Protein AF-A0A3B1JYA4-F1 (afdb_monomer)

Sequence (144 aa):
MVRSSAVAPDYFRVLRPYSYTDIMFVTIPSKNMLEFNLTNEKLILFSAKAPQVKTMIDYFITELKKDSDYVVAVRNYVTDDRTLLSFHKGDIIRLQKMEGLEEGHCYGCIVKKKVMLLEELKRDTPDFGGLECADWLHGMLFTL

Structure (mmCIF, N/CA/C/O backbone):
data_AF-A0A3B1JYA4-F1
#
_entry.id   AF-A0A3B1JYA4-F1
#
loop_
_atom_site.group_PDB
_atom_site.id
_atom_site.type_symbol
_atom_site.label_atom_id
_atom_site.label_alt_id
_atom_site.label_comp_id
_atom_site.label_asym_id
_atom_site.label_entity_id
_atom_site.label_seq_id
_atom_site.pdbx_PDB_ins_code
_atom_site.Cartn_x
_atom_site.Cartn_y
_atom_site.Cartn_z
_atom_site.occupancy
_atom_site.B_iso_or_equiv
_atom_site.auth_seq_id
_atom_site.auth_comp_id
_atom_site.auth_asym_id
_atom_site.auth_atom_id
_atom_site.pdbx_PDB_model_num
ATOM 1 N N . MET A 1 1 ? 11.445 2.472 -56.640 1.00 40.66 1 MET A N 1
ATOM 2 C CA . MET A 1 1 ? 10.793 1.737 -55.532 1.00 40.66 1 MET A CA 1
ATOM 3 C C . MET A 1 1 ? 11.147 2.459 -54.236 1.00 40.66 1 MET A C 1
ATOM 5 O O . MET A 1 1 ? 12.246 2.283 -53.733 1.00 40.66 1 MET A O 1
ATOM 9 N N . VAL A 1 2 ? 10.287 3.361 -53.757 1.00 38.34 2 VAL A N 1
ATOM 10 C CA . VAL A 1 2 ? 10.479 4.036 -52.462 1.00 38.34 2 VAL A CA 1
ATOM 11 C C . VAL A 1 2 ? 9.808 3.166 -51.403 1.00 38.34 2 VAL A C 1
ATOM 13 O O . VAL A 1 2 ? 8.599 2.957 -51.457 1.00 38.34 2 VAL A O 1
ATOM 16 N N . ARG A 1 3 ? 10.593 2.603 -50.479 1.00 48.28 3 ARG A N 1
ATOM 17 C CA . ARG A 1 3 ? 10.063 1.986 -49.259 1.00 48.28 3 ARG A CA 1
ATOM 18 C C . ARG A 1 3 ? 9.739 3.116 -48.291 1.00 48.28 3 ARG A C 1
ATOM 20 O O . ARG A 1 3 ? 10.642 3.665 -47.670 1.00 48.28 3 ARG A O 1
ATOM 27 N N . SER A 1 4 ? 8.463 3.461 -48.176 1.00 48.66 4 SER A N 1
ATOM 28 C CA . SER A 1 4 ? 7.984 4.304 -47.086 1.00 48.66 4 SER A CA 1
ATOM 29 C C . SER A 1 4 ? 8.191 3.549 -45.774 1.00 48.66 4 SER A C 1
ATOM 31 O O . SER A 1 4 ? 7.517 2.553 -45.515 1.00 48.66 4 SER A O 1
ATOM 33 N N . SER A 1 5 ? 9.145 3.987 -44.954 1.00 58.03 5 SER A N 1
ATOM 34 C CA . SER A 1 5 ? 9.188 3.607 -43.545 1.00 58.03 5 SER A CA 1
ATOM 35 C C . SER A 1 5 ? 7.960 4.225 -42.883 1.00 58.03 5 SER A C 1
ATOM 37 O O . SER A 1 5 ? 7.932 5.432 -42.644 1.00 58.03 5 SER A O 1
ATOM 39 N N . ALA A 1 6 ? 6.915 3.429 -42.657 1.00 59.16 6 ALA A N 1
ATOM 40 C CA . ALA A 1 6 ? 5.797 3.869 -41.839 1.00 59.16 6 ALA A CA 1
ATOM 41 C C . ALA A 1 6 ? 6.357 4.190 -40.449 1.00 59.16 6 ALA A C 1
ATOM 43 O O . ALA A 1 6 ? 6.813 3.294 -39.738 1.00 59.16 6 ALA A O 1
ATOM 44 N N . VAL A 1 7 ? 6.401 5.480 -40.119 1.00 61.75 7 VAL A N 1
ATOM 45 C CA . VAL A 1 7 ? 6.741 5.971 -38.785 1.00 61.75 7 VAL A CA 1
ATOM 46 C C . VAL A 1 7 ? 5.757 5.303 -37.833 1.00 61.75 7 VAL A C 1
ATOM 48 O O . VAL A 1 7 ? 4.544 5.431 -38.010 1.00 61.75 7 VAL A O 1
ATOM 51 N N . ALA A 1 8 ? 6.276 4.501 -36.902 1.00 64.94 8 ALA A N 1
ATOM 52 C CA . ALA A 1 8 ? 5.447 3.877 -35.887 1.00 64.94 8 ALA A CA 1
ATOM 53 C C . ALA A 1 8 ? 4.667 4.989 -35.171 1.00 64.94 8 ALA A C 1
ATOM 55 O O . ALA A 1 8 ? 5.249 6.031 -34.873 1.00 64.94 8 ALA A O 1
ATOM 56 N N . PRO A 1 9 ? 3.362 4.825 -34.949 1.00 58.81 9 PRO A N 1
ATOM 57 C CA . PRO A 1 9 ? 2.572 5.897 -34.380 1.00 58.81 9 PRO A CA 1
ATOM 58 C C . PRO A 1 9 ? 3.075 6.320 -32.991 1.00 58.81 9 PRO A C 1
ATOM 60 O O . PRO A 1 9 ? 3.182 5.486 -32.095 1.00 58.81 9 PRO A O 1
ATOM 63 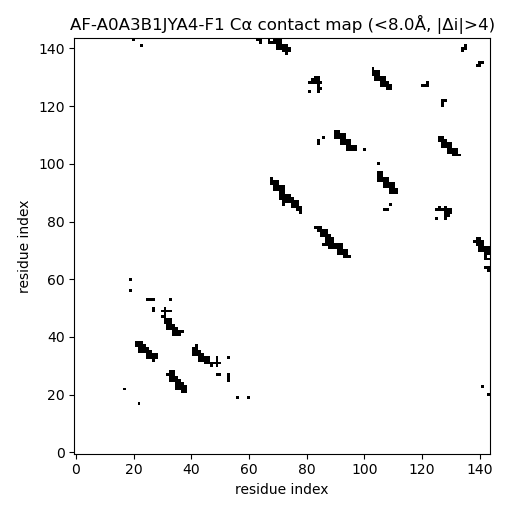N N . ASP A 1 10 ? 3.310 7.624 -32.809 1.00 67.62 10 ASP A N 1
ATOM 64 C CA . ASP A 1 10 ? 3.773 8.284 -31.569 1.00 67.62 10 ASP A CA 1
ATOM 65 C C . ASP A 1 10 ? 2.728 8.316 -30.433 1.00 67.62 10 ASP A C 1
ATOM 67 O O . ASP A 1 10 ? 2.826 9.093 -29.484 1.00 67.62 10 ASP A O 1
ATOM 71 N N . TYR A 1 11 ? 1.690 7.487 -30.508 1.00 76.50 11 TYR A N 1
ATOM 72 C CA . TYR A 1 11 ? 0.663 7.405 -29.479 1.00 76.50 11 TYR A CA 1
ATOM 73 C C . TYR A 1 11 ? 0.794 6.103 -28.697 1.00 76.50 11 TYR A C 1
ATOM 75 O O . TYR A 1 11 ? 0.697 4.996 -29.228 1.00 76.50 11 TYR A O 1
ATOM 83 N N . PHE A 1 12 ? 0.985 6.241 -27.388 1.00 84.62 12 PHE A N 1
ATOM 84 C CA . PHE A 1 12 ? 0.943 5.108 -26.478 1.00 84.62 12 PHE A CA 1
ATOM 85 C C . PHE A 1 12 ? -0.490 4.593 -26.348 1.00 84.62 12 PHE A C 1
ATOM 87 O O . PHE A 1 12 ? -1.433 5.357 -26.143 1.00 84.62 12 PHE A O 1
ATOM 94 N N . ARG A 1 13 ? -0.647 3.270 -26.412 1.00 90.31 13 ARG A N 1
ATOM 95 C CA . ARG A 1 13 ? -1.892 2.593 -26.051 1.00 90.31 13 ARG A CA 1
ATOM 96 C C . ARG A 1 13 ? -1.787 2.090 -24.617 1.00 90.31 13 ARG A C 1
ATOM 98 O O . ARG A 1 13 ? -0.850 1.370 -24.280 1.00 90.31 13 ARG A O 1
ATOM 105 N N . VAL A 1 14 ? -2.777 2.413 -23.790 1.00 90.50 14 VAL A N 1
ATOM 106 C CA . VAL A 1 14 ? -2.893 1.842 -22.443 1.00 90.50 14 VAL A CA 1
ATOM 107 C C . VAL A 1 14 ? -3.190 0.346 -22.564 1.00 90.50 14 VAL A C 1
ATOM 109 O O . VAL A 1 14 ? -4.211 -0.042 -23.131 1.00 90.50 14 VAL A O 1
ATOM 112 N N . LEU A 1 15 ? -2.286 -0.495 -22.053 1.00 91.25 15 LEU A N 1
ATOM 113 C CA . LEU A 1 15 ? -2.477 -1.950 -22.019 1.00 91.25 15 LEU A CA 1
ATOM 114 C C . LEU A 1 15 ? -3.310 -2.381 -20.810 1.00 91.25 15 LEU A C 1
ATOM 116 O O . LEU A 1 15 ? -4.183 -3.235 -20.938 1.00 91.25 15 LEU A O 1
ATOM 120 N N . ARG A 1 16 ? -3.035 -1.792 -19.641 1.00 90.81 16 ARG A N 1
ATOM 121 C CA . ARG A 1 16 ? -3.746 -2.077 -18.395 1.00 90.81 16 ARG A CA 1
ATOM 122 C C . ARG A 1 16 ? -3.638 -0.886 -17.430 1.00 90.81 16 ARG A C 1
ATOM 124 O O . ARG A 1 16 ? -2.515 -0.458 -17.161 1.00 90.81 16 ARG A O 1
ATOM 131 N N . PRO A 1 17 ? -4.761 -0.332 -16.944 1.00 91.75 17 PRO A N 1
ATOM 132 C CA . PRO A 1 17 ? -4.758 0.686 -15.899 1.00 91.75 17 PRO A CA 1
ATOM 133 C C . PRO A 1 17 ? -4.678 0.047 -14.503 1.00 91.75 17 PRO A C 1
ATOM 135 O O . PRO A 1 17 ? -5.210 -1.042 -14.296 1.00 91.75 17 PRO A O 1
ATOM 138 N N . TYR A 1 18 ? -4.061 0.749 -13.552 1.00 91.94 18 TYR A N 1
ATOM 139 C CA . TYR A 1 18 ? -4.049 0.400 -12.128 1.00 91.94 18 TYR A CA 1
ATOM 140 C C . TYR A 1 18 ? -4.365 1.646 -11.305 1.00 91.94 18 TYR A C 1
ATOM 142 O O . TYR A 1 18 ? -3.799 2.707 -11.578 1.00 91.94 18 TYR A O 1
ATOM 150 N N . SER A 1 19 ? -5.259 1.531 -10.322 1.00 88.88 19 SER A N 1
ATOM 151 C CA . SER A 1 19 ? -5.547 2.619 -9.384 1.00 88.88 19 SER A CA 1
ATOM 152 C C . SER A 1 19 ? -4.544 2.616 -8.228 1.00 88.88 19 SER A C 1
ATOM 154 O O . SER A 1 19 ? -4.059 1.560 -7.827 1.00 88.88 19 SER A O 1
ATOM 156 N N . TYR A 1 20 ? -4.277 3.780 -7.626 1.00 86.50 20 TYR A N 1
ATOM 157 C CA . TYR A 1 20 ? -3.491 3.865 -6.385 1.00 86.50 20 TYR A CA 1
ATOM 158 C C . TYR A 1 20 ? -4.126 3.073 -5.235 1.00 86.50 20 TYR A C 1
ATOM 160 O O . TYR A 1 20 ? -3.410 2.508 -4.415 1.00 86.50 20 TYR A O 1
ATOM 168 N N . THR A 1 21 ? -5.457 2.961 -5.227 1.00 81.56 21 THR A N 1
ATOM 169 C CA . THR A 1 21 ? -6.220 2.156 -4.260 1.00 81.56 21 THR A CA 1
ATOM 170 C C . THR A 1 21 ? -5.973 0.653 -4.394 1.00 81.56 21 THR A C 1
ATOM 172 O O . THR A 1 21 ? -6.258 -0.099 -3.468 1.00 81.56 21 THR A O 1
ATOM 175 N N . ASP A 1 22 ? -5.464 0.200 -5.543 1.00 84.06 22 ASP A N 1
ATOM 176 C CA . ASP A 1 22 ? -5.173 -1.213 -5.786 1.00 84.06 22 ASP A CA 1
ATOM 177 C C . ASP A 1 22 ? -3.763 -1.599 -5.322 1.00 84.06 22 ASP A C 1
ATOM 179 O O . ASP A 1 22 ? -3.455 -2.787 -5.240 1.00 84.06 22 ASP A O 1
ATOM 183 N N . ILE A 1 23 ? -2.890 -0.619 -5.062 1.00 86.25 23 ILE A N 1
ATOM 184 C CA . ILE A 1 23 ? -1.478 -0.833 -4.738 1.00 86.25 23 ILE A CA 1
ATOM 185 C C . ILE A 1 23 ? -1.329 -1.025 -3.235 1.00 86.25 23 ILE A C 1
ATOM 187 O O . ILE A 1 23 ? -1.299 -0.046 -2.504 1.00 86.25 23 ILE A O 1
ATOM 191 N N . MET A 1 24 ? -1.133 -2.263 -2.774 1.00 81.00 24 MET A N 1
ATOM 192 C CA . M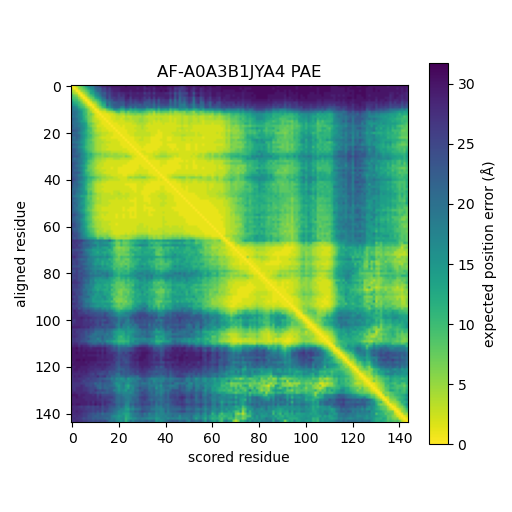ET A 1 24 ? -0.858 -2.532 -1.357 1.00 81.00 24 MET A CA 1
ATOM 193 C C . MET A 1 24 ? 0.526 -2.014 -0.960 1.00 81.00 24 MET A C 1
ATOM 195 O O . MET A 1 24 ? 0.672 -1.295 0.026 1.00 81.00 24 MET A O 1
ATOM 199 N N . PHE A 1 25 ? 1.551 -2.379 -1.735 1.00 83.88 25 PHE A N 1
ATOM 200 C CA . PHE A 1 25 ? 2.908 -1.859 -1.584 1.00 83.88 25 PHE A CA 1
ATOM 201 C C . PHE A 1 25 ? 3.752 -2.109 -2.840 1.00 83.88 25 PHE A C 1
ATOM 203 O O . PHE A 1 25 ? 3.465 -2.994 -3.652 1.00 83.88 25 PHE A O 1
ATOM 210 N N . VAL A 1 26 ? 4.835 -1.339 -2.970 1.00 89.75 26 VAL A N 1
ATOM 211 C CA . VAL A 1 26 ? 5.814 -1.460 -4.059 1.00 89.75 26 VAL A CA 1
ATOM 212 C C . VAL A 1 26 ? 7.206 -1.693 -3.485 1.00 89.75 26 VAL A C 1
ATOM 214 O O . VAL A 1 26 ? 7.673 -0.912 -2.648 1.00 89.75 26 VAL A O 1
ATOM 217 N N . THR A 1 27 ? 7.893 -2.729 -3.963 1.00 92.00 27 THR A N 1
ATOM 218 C CA . THR A 1 27 ? 9.291 -3.023 -3.613 1.00 92.00 27 THR A CA 1
ATOM 219 C C . THR A 1 27 ? 10.207 -2.908 -4.828 1.00 92.00 27 THR A C 1
ATOM 221 O O . THR A 1 27 ? 9.767 -2.970 -5.979 1.00 92.00 27 THR A O 1
ATOM 224 N N . ILE A 1 28 ? 11.504 -2.723 -4.563 1.00 95.69 28 ILE A N 1
ATOM 225 C CA . ILE A 1 28 ? 12.565 -2.776 -5.574 1.00 95.69 28 ILE A CA 1
ATOM 226 C C . ILE A 1 28 ? 13.540 -3.884 -5.170 1.00 95.69 28 ILE A C 1
ATOM 228 O O . ILE A 1 28 ? 14.506 -3.612 -4.456 1.00 95.69 28 ILE A O 1
ATOM 232 N N . PRO A 1 29 ? 13.288 -5.146 -5.565 1.00 93.19 29 PRO A N 1
ATOM 233 C CA . PRO A 1 29 ? 14.140 -6.266 -5.162 1.00 93.19 29 PRO A CA 1
ATOM 234 C C . PRO A 1 29 ? 15.543 -6.209 -5.784 1.00 93.19 29 PRO A C 1
ATOM 236 O O . PRO A 1 29 ? 16.492 -6.767 -5.244 1.00 93.19 29 PRO A O 1
ATOM 239 N N . SER A 1 30 ? 15.685 -5.546 -6.937 1.00 94.06 30 SER A N 1
ATOM 240 C CA . SER A 1 30 ? 16.965 -5.336 -7.623 1.00 94.06 30 SER A CA 1
ATOM 241 C C . SER A 1 30 ? 16.964 -4.017 -8.402 1.00 94.06 30 SER A C 1
ATOM 243 O O . SER A 1 30 ? 15.904 -3.444 -8.636 1.00 94.06 30 SER A O 1
ATOM 245 N N . LYS A 1 31 ? 18.144 -3.545 -8.838 1.00 90.56 31 LYS A N 1
ATOM 246 C CA . LYS A 1 31 ? 18.404 -2.195 -9.396 1.00 90.56 31 LYS A CA 1
ATOM 247 C C . LYS A 1 31 ? 17.350 -1.661 -10.380 1.00 90.56 31 LYS A C 1
ATOM 249 O O . LYS A 1 31 ? 17.103 -0.461 -10.395 1.00 90.56 31 LYS A O 1
ATOM 254 N N . ASN A 1 32 ? 16.738 -2.537 -11.175 1.00 95.38 32 ASN A N 1
ATOM 255 C CA . ASN A 1 32 ? 15.755 -2.163 -12.189 1.00 95.38 32 ASN A CA 1
ATOM 256 C C . ASN A 1 32 ? 14.412 -2.885 -12.030 1.00 95.38 32 ASN A C 1
ATOM 258 O O . ASN A 1 32 ? 13.561 -2.749 -12.897 1.00 95.38 32 ASN A O 1
ATOM 262 N N . MET A 1 33 ? 14.218 -3.691 -10.992 1.00 96.88 33 MET A N 1
ATOM 263 C CA . MET A 1 33 ? 13.000 -4.477 -10.819 1.00 96.88 33 MET A CA 1
ATOM 264 C C . MET A 1 33 ? 12.048 -3.738 -9.889 1.00 96.88 33 MET A C 1
ATOM 266 O O . MET A 1 33 ? 12.418 -3.424 -8.765 1.00 96.88 33 MET A O 1
ATOM 270 N N . LEU A 1 34 ? 10.828 -3.491 -10.350 1.00 96.94 34 LEU A N 1
ATOM 271 C CA . LEU A 1 34 ? 9.706 -3.042 -9.538 1.00 96.94 34 LEU A CA 1
ATOM 272 C C . LEU A 1 34 ? 8.756 -4.210 -9.336 1.00 96.94 34 LEU A C 1
ATOM 274 O O . LEU A 1 34 ? 8.314 -4.822 -10.308 1.00 96.94 34 LEU A O 1
ATOM 278 N N . GLU A 1 35 ? 8.403 -4.475 -8.088 1.00 96.38 35 GLU A N 1
ATOM 279 C CA . GLU A 1 35 ? 7.355 -5.424 -7.749 1.00 96.38 35 GLU A CA 1
ATOM 280 C C . GLU A 1 35 ? 6.200 -4.682 -7.083 1.00 96.38 35 GLU A C 1
ATOM 282 O O . GLU A 1 35 ? 6.324 -4.147 -5.981 1.00 96.38 35 GLU A O 1
ATOM 287 N N . PHE A 1 36 ? 5.068 -4.666 -7.775 1.00 94.25 36 PHE A N 1
ATOM 288 C CA . PHE A 1 36 ? 3.800 -4.165 -7.280 1.00 94.25 36 PHE A CA 1
ATOM 289 C C . PHE A 1 36 ? 3.031 -5.338 -6.694 1.00 94.25 36 PHE A C 1
ATOM 291 O O . PHE A 1 36 ? 2.653 -6.270 -7.409 1.00 94.25 36 PHE A O 1
ATOM 298 N N . ASN A 1 37 ? 2.787 -5.281 -5.393 1.00 87.31 37 ASN A N 1
ATOM 299 C CA . ASN A 1 37 ? 1.834 -6.163 -4.748 1.00 87.31 37 ASN A CA 1
ATOM 300 C C . ASN A 1 37 ? 0.494 -5.433 -4.767 1.00 87.31 37 ASN A C 1
ATOM 302 O O . ASN A 1 37 ? 0.315 -4.434 -4.070 1.00 87.31 37 ASN A O 1
ATOM 306 N N . LEU A 1 38 ? -0.400 -5.884 -5.643 1.00 86.62 38 LEU A N 1
ATOM 307 C CA . LEU A 1 38 ? -1.731 -5.321 -5.807 1.00 86.62 38 LEU A CA 1
ATOM 308 C C . LEU A 1 38 ? -2.745 -6.186 -5.059 1.00 86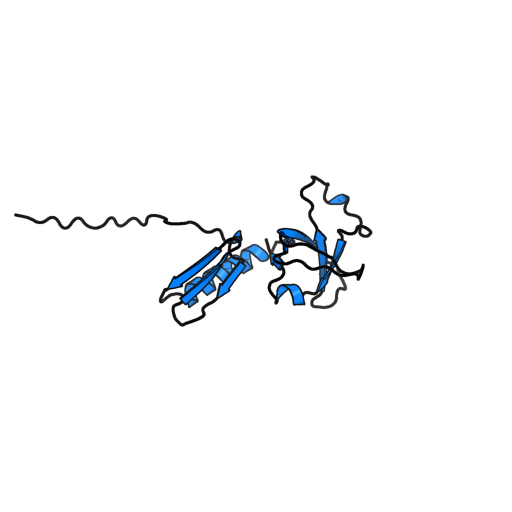.62 38 LEU A C 1
AT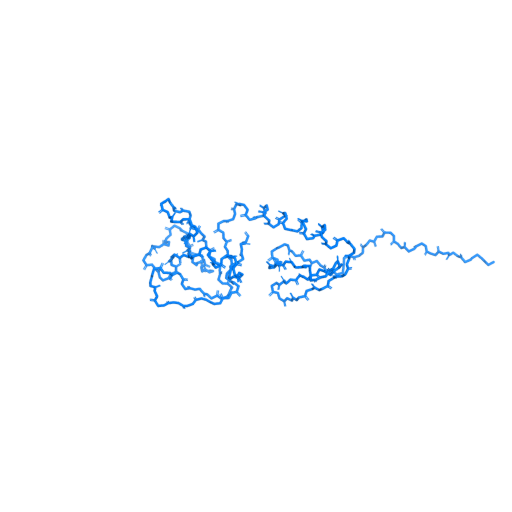OM 310 O O . LEU A 1 38 ? -2.472 -7.341 -4.731 1.00 86.62 38 LEU A O 1
ATOM 314 N N . THR A 1 39 ? -3.948 -5.661 -4.846 1.00 81.44 39 THR A N 1
ATOM 315 C CA . THR A 1 39 ? -5.001 -6.362 -4.095 1.00 81.44 39 THR A CA 1
ATOM 316 C C . THR A 1 39 ? -5.319 -7.762 -4.622 1.00 81.44 39 THR A C 1
ATOM 318 O O . THR A 1 39 ? -5.566 -8.676 -3.834 1.00 81.44 39 THR A O 1
ATOM 321 N N . ASN A 1 40 ? -5.286 -7.942 -5.945 1.00 81.50 40 ASN A N 1
ATOM 322 C CA . ASN A 1 40 ? -5.709 -9.180 -6.607 1.00 81.50 40 ASN A CA 1
ATOM 323 C C . ASN A 1 40 ? -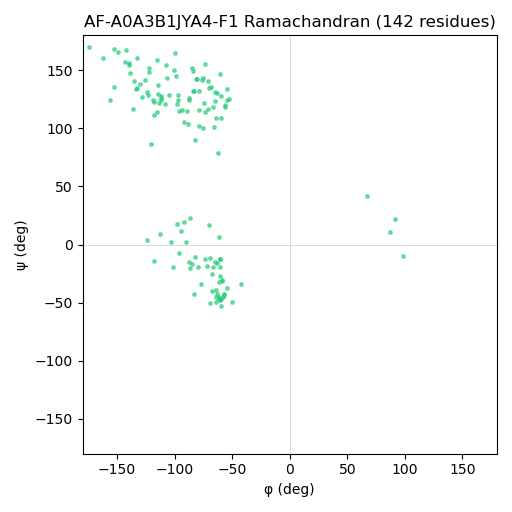4.594 -9.883 -7.388 1.00 81.50 40 ASN A C 1
ATOM 325 O O . ASN A 1 40 ? -4.766 -11.030 -7.794 1.00 81.50 40 ASN A O 1
ATOM 329 N N . GLU A 1 41 ? -3.471 -9.212 -7.637 1.00 86.88 41 GLU A N 1
ATOM 330 C CA . GLU A 1 41 ? -2.385 -9.770 -8.436 1.00 86.88 41 GLU A CA 1
ATOM 331 C C . GLU A 1 41 ? -1.032 -9.176 -8.043 1.00 86.88 41 GLU A C 1
ATOM 333 O O . GLU A 1 41 ? -0.933 -8.192 -7.313 1.00 86.88 41 GLU A O 1
ATOM 338 N N . LYS A 1 42 ? 0.038 -9.786 -8.546 1.00 92.94 42 LYS A N 1
ATOM 339 C CA . LYS A 1 42 ? 1.391 -9.248 -8.442 1.00 92.94 42 LYS A CA 1
ATOM 340 C C . LYS A 1 42 ? 1.855 -8.845 -9.833 1.00 92.94 42 LYS A C 1
ATOM 342 O O . LYS A 1 42 ? 1.822 -9.666 -10.747 1.00 92.94 42 LYS A O 1
ATOM 347 N N . LEU A 1 43 ? 2.318 -7.608 -9.981 1.00 95.69 43 LEU A N 1
ATOM 348 C CA . LEU A 1 43 ? 2.885 -7.102 -11.228 1.00 95.69 43 LEU A CA 1
ATOM 349 C C . LEU A 1 43 ? 4.384 -6.858 -11.051 1.00 95.69 43 LEU A C 1
ATOM 351 O O . LEU A 1 43 ? 4.804 -6.122 -10.163 1.00 95.69 43 LEU A O 1
ATOM 355 N N . ILE A 1 44 ? 5.190 -7.445 -11.934 1.00 96.38 44 ILE A N 1
ATOM 356 C CA . ILE A 1 44 ? 6.643 -7.261 -11.962 1.00 96.38 44 ILE A CA 1
ATOM 357 C C . ILE A 1 44 ? 7.006 -6.492 -13.228 1.00 96.38 44 ILE A C 1
ATOM 359 O O . ILE A 1 44 ? 6.679 -6.923 -14.333 1.00 96.38 44 ILE A O 1
ATOM 363 N N . LEU A 1 45 ? 7.699 -5.367 -13.068 1.00 96.06 45 LEU A N 1
ATOM 364 C CA . LEU A 1 45 ? 8.191 -4.539 -14.166 1.00 96.06 45 LEU A CA 1
ATOM 365 C C . LEU A 1 45 ? 9.706 -4.379 -14.074 1.00 96.06 45 LEU A C 1
ATOM 367 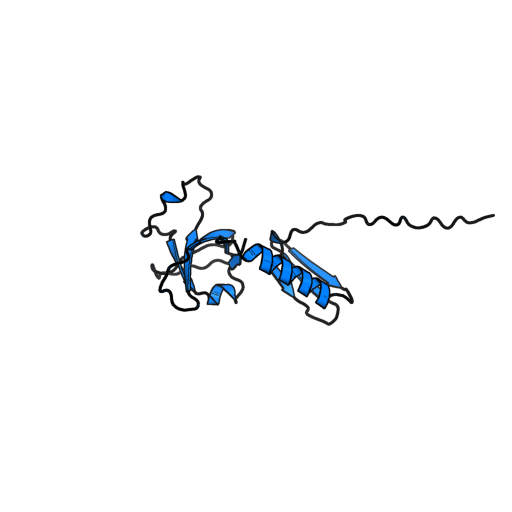O O . LEU A 1 45 ? 10.271 -4.313 -12.985 1.00 96.06 45 LEU A O 1
ATOM 371 N N . PHE A 1 46 ? 10.355 -4.245 -15.228 1.00 97.06 46 PHE A N 1
ATOM 372 C CA . PHE A 1 46 ? 11.774 -3.914 -15.308 1.00 97.06 46 PHE A CA 1
ATOM 373 C C . PHE A 1 46 ? 11.955 -2.532 -15.935 1.00 97.06 46 PHE A C 1
ATOM 375 O O . PHE A 1 46 ? 11.505 -2.281 -17.050 1.00 97.06 46 PHE A O 1
ATOM 382 N N . SER A 1 47 ? 12.604 -1.620 -15.217 1.00 96.06 47 SER A N 1
ATOM 383 C CA . SER A 1 47 ? 12.848 -0.245 -15.639 1.00 96.06 47 SER A CA 1
ATOM 384 C C . SER A 1 47 ? 14.111 0.310 -14.994 1.00 96.06 47 SER A C 1
ATOM 386 O O . SER A 1 47 ? 14.297 0.211 -13.784 1.00 96.06 47 SER A O 1
ATOM 388 N N . ALA A 1 48 ? 14.940 0.998 -15.781 1.00 97.25 48 ALA A N 1
ATOM 389 C CA . ALA A 1 48 ? 16.065 1.778 -15.256 1.00 97.25 48 ALA A CA 1
ATOM 390 C C . ALA A 1 48 ? 15.620 2.936 -14.341 1.00 97.25 48 ALA A C 1
ATOM 392 O O . ALA A 1 48 ? 16.430 3.487 -13.602 1.00 97.25 48 ALA A O 1
ATOM 393 N N . LYS A 1 49 ? 14.332 3.306 -14.394 1.00 97.00 49 LYS A N 1
ATOM 394 C CA . LYS A 1 49 ? 13.718 4.333 -13.547 1.00 97.00 49 LYS A CA 1
ATOM 395 C C . LYS A 1 49 ? 12.983 3.755 -12.330 1.00 97.00 49 LYS A C 1
ATOM 397 O O . LYS A 1 49 ? 12.126 4.431 -11.764 1.00 97.00 49 LYS A O 1
ATOM 402 N N . ALA A 1 50 ? 13.261 2.503 -11.952 1.00 96.38 50 ALA A N 1
ATOM 403 C CA . ALA A 1 50 ? 12.583 1.836 -10.841 1.00 96.38 50 ALA A CA 1
ATOM 404 C C . ALA A 1 50 ? 12.556 2.681 -9.546 1.00 96.38 50 ALA A C 1
ATOM 406 O O . ALA A 1 50 ? 11.459 2.898 -9.025 1.00 96.38 50 ALA A O 1
ATOM 407 N N . PRO A 1 51 ? 13.686 3.253 -9.072 1.00 94.88 51 PRO A N 1
ATOM 408 C CA . PRO A 1 51 ? 13.690 4.104 -7.880 1.00 94.88 51 PRO A CA 1
ATOM 409 C C . PRO A 1 51 ? 12.754 5.311 -7.989 1.00 94.88 51 PRO A C 1
ATOM 411 O O . PRO A 1 51 ? 11.972 5.568 -7.082 1.00 94.88 51 PRO A O 1
ATOM 414 N N . GLN A 1 52 ? 12.779 6.016 -9.121 1.00 96.44 52 GLN A N 1
ATOM 415 C CA . GLN A 1 52 ? 11.992 7.231 -9.335 1.00 96.44 52 GLN A CA 1
ATOM 416 C C . GLN A 1 52 ? 10.491 6.934 -9.386 1.00 96.44 52 GLN A C 1
ATOM 418 O O . GLN A 1 52 ? 9.694 7.690 -8.835 1.00 96.44 52 GLN A O 1
ATOM 423 N N . VAL A 1 53 ? 10.104 5.830 -10.030 1.00 95.81 53 VAL A N 1
ATOM 424 C CA . VAL A 1 53 ? 8.706 5.383 -10.078 1.00 95.81 53 VAL A CA 1
ATOM 425 C C . VAL A 1 53 ? 8.215 5.033 -8.676 1.00 95.81 53 VAL A C 1
ATOM 427 O O . VAL A 1 53 ? 7.138 5.482 -8.293 1.00 95.81 53 VAL A O 1
ATOM 430 N N . LYS A 1 54 ? 9.012 4.304 -7.882 1.00 94.12 54 LYS A N 1
ATOM 431 C CA . LYS A 1 54 ? 8.656 4.003 -6.490 1.00 94.12 54 LYS A CA 1
ATOM 432 C C . LYS A 1 54 ? 8.495 5.277 -5.662 1.00 94.12 54 LYS A C 1
ATOM 434 O O . LYS A 1 54 ? 7.469 5.427 -5.015 1.00 94.12 54 LYS A O 1
ATOM 439 N N . THR A 1 55 ? 9.441 6.214 -5.738 1.00 93.88 55 THR A N 1
ATOM 440 C CA . THR A 1 55 ? 9.343 7.500 -5.027 1.00 93.88 55 THR A CA 1
ATOM 441 C C . THR A 1 55 ? 8.081 8.274 -5.405 1.00 93.88 55 THR A C 1
ATOM 443 O O . THR A 1 55 ? 7.405 8.797 -4.525 1.00 93.88 55 THR A O 1
ATOM 446 N N . MET A 1 56 ? 7.738 8.331 -6.696 1.00 96.25 56 MET A N 1
ATOM 447 C CA . MET A 1 56 ? 6.513 8.988 -7.155 1.00 96.25 56 MET A CA 1
ATOM 448 C C . MET A 1 56 ? 5.267 8.321 -6.561 1.00 96.25 56 MET A C 1
ATOM 450 O O . MET A 1 56 ? 4.383 9.012 -6.067 1.00 96.25 56 MET A O 1
ATOM 454 N N . ILE A 1 57 ? 5.199 6.989 -6.595 1.00 92.50 57 ILE A N 1
ATOM 455 C CA . ILE A 1 57 ? 4.057 6.243 -6.059 1.00 92.50 57 ILE A CA 1
ATOM 456 C C . ILE A 1 57 ? 3.936 6.441 -4.551 1.00 92.50 57 ILE A C 1
ATOM 458 O O . ILE A 1 57 ? 2.853 6.776 -4.084 1.00 92.50 57 ILE A O 1
ATOM 462 N N . ASP A 1 58 ? 5.033 6.274 -3.811 1.00 86.75 58 ASP A N 1
ATOM 463 C CA . ASP A 1 58 ? 5.053 6.439 -2.357 1.00 86.75 58 ASP A CA 1
ATOM 464 C C . ASP A 1 58 ? 4.571 7.842 -1.968 1.00 86.75 58 ASP A C 1
ATOM 466 O O . ASP A 1 58 ? 3.742 7.970 -1.075 1.00 86.75 58 ASP A O 1
ATOM 470 N N . TYR A 1 59 ? 5.011 8.882 -2.688 1.00 87.19 59 TYR A N 1
ATOM 471 C CA . TYR A 1 59 ? 4.561 10.254 -2.460 1.00 87.19 59 TYR A CA 1
ATOM 472 C C . TYR A 1 59 ? 3.046 10.407 -2.633 1.00 87.19 59 TYR A C 1
ATOM 474 O O . TYR A 1 59 ? 2.375 10.886 -1.724 1.00 87.19 59 TYR A O 1
ATOM 482 N N . PHE A 1 60 ? 2.484 9.964 -3.763 1.00 87.69 60 PHE A N 1
ATOM 483 C CA . PHE A 1 60 ? 1.040 10.068 -3.991 1.00 87.69 60 PHE A CA 1
ATOM 484 C C . PHE A 1 60 ? 0.234 9.233 -3.000 1.00 87.69 60 PHE A C 1
ATOM 486 O O . PHE A 1 60 ? -0.793 9.700 -2.522 1.00 87.69 60 PHE A O 1
ATOM 493 N N . ILE A 1 61 ? 0.704 8.035 -2.646 1.00 83.88 61 ILE A N 1
ATOM 494 C CA . ILE A 1 61 ? 0.070 7.227 -1.604 1.00 83.88 61 ILE A CA 1
ATOM 495 C C . ILE A 1 61 ? 0.101 7.979 -0.269 1.00 83.88 61 ILE A C 1
ATOM 497 O O . ILE A 1 61 ? -0.919 8.040 0.406 1.00 83.88 61 ILE A O 1
ATOM 501 N N . THR A 1 62 ? 1.226 8.584 0.117 1.00 81.12 62 THR A N 1
ATOM 502 C CA . THR A 1 62 ? 1.304 9.392 1.340 1.00 81.12 62 THR A CA 1
ATOM 503 C C . THR A 1 62 ? 0.331 10.567 1.306 1.00 81.12 62 THR A C 1
ATOM 505 O O . THR A 1 62 ? -0.385 10.758 2.282 1.00 81.12 62 THR A O 1
ATOM 508 N N . GLU A 1 63 ? 0.260 11.326 0.209 1.00 82.88 63 GLU A N 1
ATOM 509 C CA . GLU A 1 63 ? -0.678 12.451 0.097 1.00 82.88 63 GLU A CA 1
ATOM 510 C C . GLU A 1 63 ? -2.140 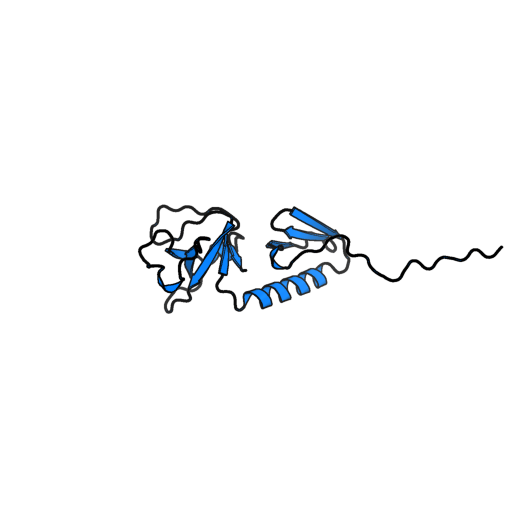11.998 0.165 1.00 82.88 63 GLU A C 1
ATOM 512 O O . GLU A 1 63 ? -2.925 12.613 0.878 1.00 82.88 63 GLU A O 1
ATOM 517 N N . LEU A 1 64 ? -2.498 10.896 -0.503 1.00 78.31 64 LEU A N 1
ATOM 518 C CA . LEU A 1 64 ? -3.855 10.340 -0.458 1.00 78.31 64 LEU A CA 1
ATOM 519 C C . LEU A 1 64 ? -4.259 9.911 0.961 1.00 78.31 64 LEU A C 1
ATOM 521 O O . LEU A 1 64 ? -5.421 10.035 1.332 1.00 78.31 64 LEU A O 1
ATOM 525 N N . LYS A 1 65 ? -3.297 9.460 1.772 1.00 74.12 65 LYS A N 1
ATOM 526 C CA . LYS A 1 65 ? -3.544 8.985 3.139 1.00 74.12 65 LYS A CA 1
ATOM 527 C C . LYS A 1 65 ? -3.697 10.088 4.184 1.00 74.12 65 LYS A C 1
ATOM 529 O O . LYS A 1 65 ? -4.221 9.805 5.257 1.00 74.12 65 LYS A O 1
ATOM 534 N N . LYS A 1 66 ? -3.226 11.315 3.929 1.00 74.00 66 LYS A N 1
ATOM 535 C CA . LYS A 1 66 ? -3.124 12.370 4.962 1.00 74.00 66 LYS A CA 1
ATOM 536 C C . LYS A 1 66 ? -4.454 12.736 5.627 1.00 74.00 66 LYS A C 1
ATOM 538 O O . LYS A 1 66 ? -4.453 13.048 6.815 1.00 74.00 66 LYS A O 1
ATOM 543 N N . ASP A 1 67 ? -5.557 12.641 4.891 1.00 68.69 67 ASP A N 1
ATOM 544 C CA . ASP A 1 67 ? -6.890 13.039 5.360 1.00 68.69 67 ASP A CA 1
ATOM 545 C C . ASP A 1 67 ? -7.849 11.850 5.529 1.00 68.69 67 ASP A C 1
ATOM 547 O O . ASP A 1 67 ? -9.050 12.032 5.742 1.00 68.69 67 ASP A O 1
ATOM 551 N N . SER A 1 68 ? -7.337 10.622 5.424 1.00 72.44 68 SER A N 1
ATOM 552 C CA . SER A 1 68 ? -8.160 9.424 5.518 1.00 72.44 68 SER A CA 1
ATOM 553 C C . SER A 1 68 ? -8.136 8.844 6.920 1.00 72.44 68 SER A C 1
ATOM 555 O O . SER A 1 68 ? -7.132 8.312 7.393 1.00 72.44 68 SER A O 1
ATOM 557 N N . ASP A 1 69 ? -9.297 8.877 7.564 1.00 77.38 69 ASP A N 1
ATOM 558 C CA . ASP A 1 69 ? -9.547 8.134 8.793 1.00 77.38 69 ASP A CA 1
ATOM 559 C C . ASP A 1 69 ? -10.024 6.703 8.487 1.00 77.38 69 ASP A C 1
ATOM 561 O O . ASP A 1 69 ? -10.710 6.112 9.310 1.00 77.38 69 ASP A O 1
ATOM 565 N N . TYR A 1 70 ? -9.748 6.132 7.309 1.00 77.56 70 TYR A N 1
ATOM 566 C CA . TYR A 1 70 ? -10.219 4.792 6.950 1.00 77.56 70 TYR A CA 1
ATOM 567 C C . TYR A 1 70 ? -9.077 3.875 6.529 1.00 77.56 70 TYR A C 1
ATOM 569 O O . TYR A 1 70 ? -8.162 4.260 5.808 1.00 77.56 70 TYR A O 1
ATOM 577 N N . VAL A 1 71 ? -9.166 2.615 6.939 1.00 77.50 71 VAL A N 1
ATOM 578 C CA . VAL A 1 71 ? -8.260 1.546 6.524 1.00 77.50 71 VAL A CA 1
ATOM 579 C C . VAL A 1 71 ? -9.033 0.301 6.116 1.00 77.50 71 VAL A C 1
ATOM 581 O O . VAL A 1 71 ? -10.180 0.124 6.502 1.00 77.50 71 VAL A O 1
ATOM 584 N N . VAL A 1 72 ? -8.402 -0.583 5.355 1.00 78.06 72 VAL A N 1
ATOM 585 C CA . VAL A 1 72 ? -8.894 -1.917 5.015 1.00 78.06 72 VAL A CA 1
ATOM 586 C C . VAL A 1 72 ? -7.977 -2.955 5.634 1.00 78.06 72 VAL A C 1
ATOM 588 O O . VAL A 1 72 ? -6.764 -2.918 5.429 1.00 78.06 72 VAL A O 1
ATOM 591 N N . ALA A 1 73 ? -8.540 -3.922 6.341 1.00 77.75 73 ALA A N 1
ATOM 592 C CA . ALA A 1 73 ? -7.806 -5.084 6.811 1.00 77.75 73 ALA A CA 1
ATOM 593 C C . ALA A 1 73 ? -7.327 -5.944 5.635 1.00 77.75 73 ALA A C 1
ATOM 595 O O . ALA A 1 73 ? -8.117 -6.420 4.822 1.00 77.75 73 ALA A O 1
ATOM 596 N N . VAL A 1 74 ? -6.024 -6.196 5.536 1.00 74.06 74 VAL A N 1
ATOM 597 C CA . VAL A 1 74 ? -5.455 -7.068 4.493 1.00 74.06 74 VAL A CA 1
ATOM 598 C C . VAL A 1 74 ? -5.235 -8.507 4.975 1.00 74.06 74 VAL A C 1
ATOM 600 O O . VAL A 1 74 ? -4.945 -9.393 4.163 1.00 74.06 74 VAL A O 1
ATOM 603 N N . ARG A 1 75 ? -5.426 -8.768 6.276 1.00 74.81 75 ARG A N 1
ATOM 604 C CA . ARG A 1 75 ? -5.394 -10.089 6.929 1.00 74.81 75 ARG A CA 1
ATOM 605 C C . ARG A 1 75 ? -6.471 -10.173 8.015 1.00 74.81 75 ARG A C 1
ATOM 607 O O . ARG A 1 75 ? -7.048 -9.159 8.386 1.00 74.81 75 ARG A O 1
ATOM 614 N N . ASN A 1 76 ? -6.730 -11.383 8.504 1.00 82.88 76 ASN A N 1
ATOM 615 C CA . ASN A 1 76 ? -7.596 -11.593 9.664 1.00 82.88 76 ASN A CA 1
ATOM 616 C C . ASN A 1 76 ? -6.806 -11.341 10.953 1.00 82.88 76 ASN A C 1
ATOM 618 O O . ASN A 1 76 ? -5.653 -11.767 11.046 1.00 82.88 76 ASN A O 1
ATOM 622 N 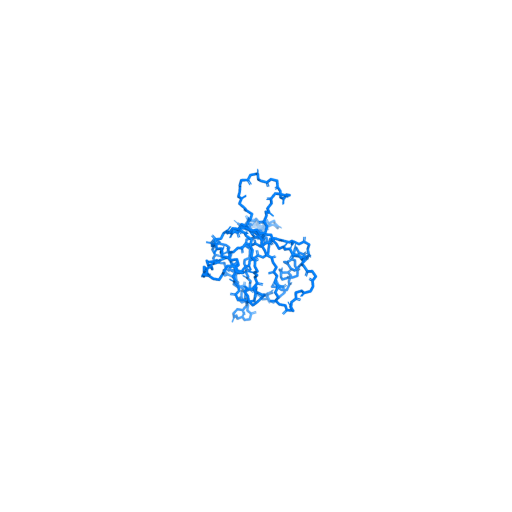N . TYR A 1 77 ? -7.455 -10.739 11.941 1.00 82.31 77 TYR A N 1
ATOM 623 C CA . TYR A 1 77 ? -6.970 -10.582 13.304 1.00 82.31 77 TYR A CA 1
ATOM 624 C C . TYR A 1 77 ? -8.119 -10.907 14.262 1.00 82.31 77 TYR A C 1
ATOM 626 O O . TYR A 1 77 ? -9.163 -10.259 14.233 1.00 82.31 77 TYR A O 1
ATOM 634 N N . VAL A 1 78 ? -7.958 -11.956 15.065 1.00 85.50 78 VAL A N 1
ATOM 635 C CA . VAL A 1 78 ? -8.980 -12.429 16.006 1.00 85.50 78 VAL A CA 1
ATOM 636 C C . VAL A 1 78 ? -8.325 -12.559 17.370 1.00 85.50 78 VAL A C 1
ATOM 638 O O . VAL A 1 78 ? -7.292 -13.216 17.490 1.00 85.50 78 VAL A O 1
ATOM 641 N N . THR A 1 79 ? -8.920 -11.930 18.378 1.00 82.25 79 THR A N 1
ATOM 642 C CA . THR A 1 79 ? -8.425 -11.910 19.756 1.00 82.25 79 THR A CA 1
ATOM 643 C C . THR A 1 79 ? -9.577 -12.079 20.744 1.00 82.25 79 THR A C 1
ATOM 645 O O . THR A 1 79 ? -10.695 -11.634 20.487 1.00 82.25 79 THR A O 1
ATOM 648 N N . ASP A 1 80 ? -9.299 -12.729 21.875 1.00 86.19 80 ASP A N 1
ATOM 649 C CA . ASP A 1 80 ? -10.245 -12.869 22.990 1.00 86.19 80 ASP A CA 1
ATOM 650 C C . ASP A 1 80 ? -10.257 -11.624 23.901 1.00 86.19 80 ASP A C 1
ATOM 652 O O . ASP A 1 80 ? -11.128 -11.485 24.768 1.00 86.19 80 ASP A O 1
ATOM 656 N N . ASP A 1 81 ? -9.297 -10.708 23.716 1.00 83.25 81 ASP A N 1
ATOM 657 C CA . ASP A 1 81 ? -9.235 -9.443 24.443 1.00 83.25 81 ASP A CA 1
ATOM 658 C C . ASP A 1 81 ? -10.316 -8.477 23.940 1.00 83.25 81 ASP A C 1
ATOM 660 O O . ASP A 1 81 ? -10.275 -7.988 22.813 1.00 83.25 81 ASP A O 1
ATOM 664 N N . ARG A 1 82 ? -11.279 -8.164 24.813 1.00 76.94 82 ARG A N 1
ATOM 665 C CA . ARG A 1 82 ? -12.410 -7.272 24.507 1.00 76.94 82 ARG A CA 1
ATOM 666 C C . ARG A 1 82 ? -12.015 -5.810 24.316 1.00 76.94 82 ARG A C 1
ATOM 668 O O . ARG A 1 82 ? -12.854 -5.018 23.900 1.00 76.94 82 ARG A O 1
ATOM 675 N N . THR A 1 83 ? -10.789 -5.439 24.669 1.00 75.56 83 THR A N 1
ATOM 676 C CA . THR A 1 83 ? -10.276 -4.079 24.478 1.00 75.56 83 THR A CA 1
ATOM 677 C C . THR A 1 83 ? -9.708 -3.861 23.076 1.00 75.56 83 THR A C 1
ATOM 679 O O . THR A 1 83 ? -9.590 -2.712 22.650 1.00 75.56 83 THR A O 1
ATOM 682 N N . LEU A 1 84 ? -9.424 -4.937 22.336 1.00 81.38 84 LEU A N 1
ATOM 683 C CA . LEU A 1 84 ? -8.835 -4.910 21.000 1.00 81.38 84 LEU A CA 1
ATOM 684 C C . LEU A 1 84 ? -9.863 -5.257 19.916 1.00 81.38 84 LEU A C 1
ATOM 686 O O . LEU A 1 84 ? -10.733 -6.111 20.092 1.00 81.38 84 LEU A O 1
ATOM 690 N N . LEU A 1 85 ? -9.760 -4.593 18.764 1.00 82.25 85 LEU A N 1
ATOM 691 C CA . LEU A 1 85 ? -10.675 -4.808 17.647 1.00 82.25 85 LEU A CA 1
ATOM 692 C C . LEU A 1 85 ? -10.305 -6.085 16.882 1.00 82.25 85 LEU A C 1
ATOM 694 O O . LEU A 1 85 ? -9.261 -6.145 16.240 1.00 82.25 85 LEU A O 1
ATOM 698 N N . SER A 1 86 ? -11.192 -7.081 16.879 1.00 85.06 86 SER A N 1
ATOM 699 C CA . SER A 1 86 ? -11.084 -8.231 15.970 1.00 85.06 86 SER A CA 1
ATOM 700 C C . SER A 1 86 ? -11.673 -7.895 14.599 1.00 85.06 86 SER A C 1
ATOM 702 O O . SER A 1 86 ? -12.796 -7.404 14.525 1.00 85.06 86 SER A O 1
ATOM 704 N N . PHE A 1 87 ? -10.961 -8.200 13.512 1.00 84.00 87 PHE A N 1
ATOM 705 C CA . PHE A 1 87 ? -11.370 -7.899 12.136 1.00 84.00 87 PHE A CA 1
ATOM 706 C C . PHE A 1 87 ? -10.971 -9.002 11.145 1.00 84.00 87 PHE A C 1
ATOM 708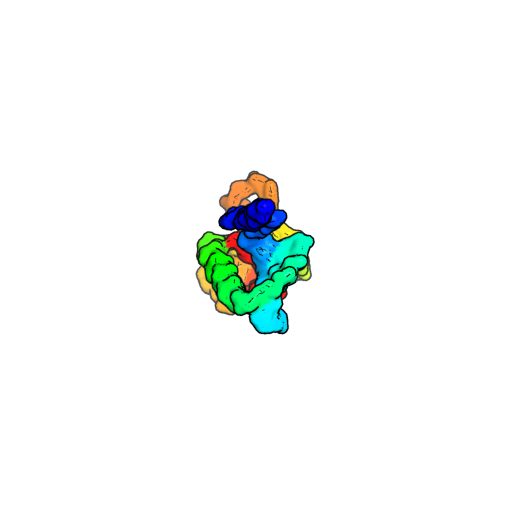 O O . PHE A 1 87 ? -10.039 -9.778 11.357 1.00 84.00 87 PHE A O 1
ATOM 715 N N . HIS A 1 88 ? -11.666 -9.064 10.015 1.00 84.62 88 HIS A N 1
ATOM 716 C CA . HIS A 1 88 ? -11.382 -9.981 8.917 1.00 84.62 88 HIS A CA 1
ATOM 717 C C . HIS A 1 88 ? -10.776 -9.243 7.730 1.00 84.62 88 HIS A C 1
ATOM 719 O O . HIS A 1 88 ? -11.021 -8.060 7.502 1.00 84.62 88 HIS A O 1
ATOM 725 N N . LYS A 1 89 ? -10.014 -9.969 6.910 1.00 81.25 89 LYS A N 1
ATOM 726 C CA . LYS A 1 89 ? -9.507 -9.461 5.639 1.00 81.25 89 LYS A CA 1
ATOM 727 C C . LYS A 1 89 ? -10.664 -8.901 4.801 1.00 81.25 89 LYS A C 1
ATOM 729 O O . LYS A 1 89 ? -11.603 -9.621 4.473 1.00 81.25 89 LYS A O 1
ATOM 734 N N . GLY A 1 90 ? -10.527 -7.648 4.385 1.00 75.06 90 GLY A N 1
ATOM 735 C CA . GLY A 1 90 ? -11.501 -6.893 3.606 1.00 75.06 90 GLY A CA 1
ATOM 736 C C . GLY A 1 90 ? -12.375 -5.956 4.439 1.00 75.06 90 GLY A C 1
ATOM 737 O O . GLY A 1 90 ? -13.066 -5.129 3.844 1.00 75.06 90 GLY A O 1
ATOM 738 N N . ASP A 1 91 ? -12.338 -6.038 5.772 1.00 82.19 91 ASP A N 1
ATOM 739 C CA . ASP A 1 91 ? -13.079 -5.115 6.631 1.00 82.19 91 ASP A CA 1
ATOM 740 C C . ASP A 1 91 ? -12.547 -3.692 6.470 1.00 82.19 91 ASP A C 1
ATOM 742 O O . ASP A 1 91 ? -11.340 -3.458 6.544 1.00 82.19 91 ASP A O 1
ATOM 746 N N . ILE A 1 92 ? -13.457 -2.739 6.261 1.00 80.00 92 ILE A N 1
ATOM 747 C CA . ILE A 1 92 ? -13.144 -1.310 6.291 1.00 80.00 92 ILE A CA 1
ATOM 748 C C . ILE A 1 92 ? -13.275 -0.852 7.738 1.00 80.00 92 ILE A C 1
ATOM 750 O O . ILE A 1 92 ? -14.323 -1.040 8.351 1.00 80.00 92 ILE A O 1
ATOM 754 N N . ILE A 1 93 ? -12.236 -0.235 8.277 1.00 84.06 93 ILE A N 1
ATOM 755 C CA . ILE A 1 93 ? -12.162 0.227 9.656 1.00 84.06 93 ILE A CA 1
ATOM 756 C C . ILE A 1 93 ? -11.981 1.740 9.632 1.00 84.06 93 ILE A C 1
ATOM 758 O O . ILE A 1 93 ? -11.050 2.247 9.010 1.00 84.06 93 ILE A O 1
ATOM 762 N N . ARG A 1 94 ? -12.870 2.468 10.305 1.00 83.12 94 ARG A N 1
ATOM 763 C CA . ARG A 1 94 ? -12.714 3.902 10.531 1.00 83.12 94 ARG A CA 1
ATOM 764 C C . ARG A 1 94 ? -11.903 4.120 11.799 1.00 83.12 94 ARG A C 1
ATOM 766 O O . ARG A 1 94 ? -12.296 3.653 12.863 1.00 83.12 94 ARG A O 1
ATOM 773 N N . LEU A 1 95 ? -10.815 4.856 11.697 1.00 80.12 95 LEU A N 1
ATOM 774 C CA . LEU A 1 95 ? -10.015 5.315 12.816 1.00 80.12 95 LEU A CA 1
ATOM 775 C C . LEU A 1 95 ? -10.709 6.466 13.534 1.00 80.12 95 LEU A C 1
ATOM 777 O O . LEU A 1 95 ? -11.305 7.348 12.917 1.00 80.12 95 LEU A O 1
ATOM 781 N N . GLN A 1 96 ? -10.578 6.488 14.850 1.00 74.38 96 GLN A N 1
ATOM 782 C CA . GLN A 1 96 ? -10.951 7.625 15.674 1.00 74.38 96 GLN A CA 1
ATOM 783 C C . GLN A 1 96 ? -9.712 8.147 16.386 1.00 74.38 96 GLN A C 1
ATOM 785 O O . GLN A 1 96 ? -9.055 7.428 17.141 1.00 74.38 96 GLN A O 1
ATOM 790 N N . LYS A 1 97 ? -9.411 9.427 16.158 1.00 66.69 97 LYS A N 1
ATOM 791 C CA . LYS A 1 97 ? -8.403 10.155 16.928 1.00 66.69 97 LYS A CA 1
ATOM 792 C C . LYS A 1 97 ? -8.962 10.380 18.333 1.00 66.69 97 LYS A C 1
ATOM 794 O O . LYS A 1 97 ? -9.977 11.056 18.484 1.00 66.69 97 LYS A O 1
ATOM 799 N N . MET A 1 98 ? -8.322 9.798 19.343 1.00 65.50 98 MET A N 1
ATOM 800 C CA . MET A 1 98 ? -8.619 10.071 20.750 1.00 65.50 98 MET A CA 1
ATOM 801 C C . MET A 1 98 ? -7.426 10.755 21.409 1.00 65.50 98 MET A C 1
ATOM 803 O O . MET A 1 98 ? -6.281 10.359 21.196 1.00 65.50 98 MET A O 1
ATOM 807 N N . GLU A 1 99 ? -7.700 11.778 22.215 1.00 61.19 99 GLU A N 1
ATOM 808 C CA . GLU A 1 99 ? -6.683 12.431 23.039 1.00 61.19 99 GLU A CA 1
ATOM 809 C C . GLU A 1 99 ? -6.255 11.512 24.195 1.00 61.19 99 GLU A C 1
ATOM 811 O O . GLU A 1 99 ? -7.086 10.833 24.798 1.00 61.19 99 GLU A O 1
ATOM 816 N N . GLY A 1 100 ? -4.956 11.501 24.514 1.00 62.03 100 GLY A N 1
ATOM 817 C CA . GLY A 1 100 ? -4.398 10.742 25.642 1.00 62.03 100 GLY A CA 1
ATOM 818 C C . GLY A 1 100 ? -4.007 9.291 25.342 1.00 62.03 100 GLY A C 1
ATOM 819 O O . GLY A 1 100 ? -3.730 8.545 26.278 1.00 62.03 100 GLY A O 1
ATOM 820 N N . LEU A 1 101 ? -3.984 8.885 24.070 1.00 63.12 101 LEU A N 1
ATOM 821 C CA . LEU A 1 101 ? -3.521 7.556 23.674 1.00 63.12 101 LEU A CA 1
ATOM 822 C C . LEU A 1 101 ? -1.989 7.494 23.615 1.00 63.12 101 LEU A C 1
ATOM 824 O O . LEU A 1 101 ? -1.349 8.460 23.196 1.00 63.12 101 LEU A O 1
ATOM 828 N N . GLU A 1 102 ? -1.408 6.365 24.031 1.00 60.22 102 GLU A N 1
ATOM 829 C CA . GLU A 1 102 ? 0.036 6.154 23.919 1.00 60.22 102 GLU A CA 1
ATOM 830 C C . GLU A 1 102 ? 0.482 6.208 22.453 1.00 60.22 102 GLU A C 1
ATOM 832 O O . GLU A 1 102 ? -0.249 5.811 21.538 1.00 60.22 102 GLU A O 1
ATOM 837 N N . GLU A 1 103 ? 1.694 6.716 22.229 1.00 59.62 103 GLU A N 1
ATOM 838 C CA . GLU A 1 103 ? 2.282 6.801 20.899 1.00 59.62 103 GLU A CA 1
ATOM 839 C C . GLU A 1 103 ? 2.308 5.403 20.272 1.00 59.62 103 GLU A C 1
ATOM 841 O O . GLU A 1 103 ? 2.868 4.459 20.825 1.00 59.62 103 GLU A O 1
ATOM 846 N N . GLY A 1 104 ? 1.640 5.254 19.131 1.00 60.41 104 GLY A N 1
ATOM 847 C CA . GLY A 1 104 ? 1.510 3.955 18.492 1.00 60.41 104 GLY A CA 1
ATOM 848 C C . GLY A 1 104 ? 0.268 3.148 18.888 1.00 60.41 104 GLY A C 1
ATOM 849 O O . GLY A 1 104 ? 0.267 1.942 18.685 1.00 60.41 104 GLY A O 1
ATOM 850 N N . HIS A 1 105 ? -0.793 3.776 19.387 1.00 63.62 105 HIS A N 1
ATOM 851 C CA . HIS A 1 105 ? -2.118 3.160 19.490 1.00 63.62 105 HIS A CA 1
ATOM 852 C C . HIS A 1 105 ? -3.157 3.997 18.735 1.00 63.62 105 HIS A C 1
ATOM 854 O O . HIS A 1 105 ? -2.999 5.207 18.574 1.00 63.62 105 HIS A O 1
ATOM 860 N N . CYS A 1 106 ? -4.220 3.360 18.247 1.00 69.88 106 CYS A N 1
ATOM 861 C CA . CYS A 1 106 ? -5.379 4.005 17.621 1.00 69.88 106 CYS A CA 1
ATOM 862 C C . CYS A 1 106 ? -6.668 3.312 18.080 1.00 69.88 106 CYS A C 1
ATOM 864 O O . CYS A 1 106 ? -6.648 2.129 18.393 1.00 69.88 106 CYS A O 1
ATOM 866 N N . TYR A 1 107 ? -7.808 4.005 18.075 1.00 77.75 107 TYR A N 1
ATOM 867 C CA . TYR A 1 107 ? -9.113 3.338 18.163 1.00 77.75 107 TYR A CA 1
ATOM 868 C C . TYR A 1 107 ? -9.722 3.207 16.776 1.00 77.75 107 TYR A C 1
ATOM 870 O O . TYR A 1 107 ? -9.561 4.096 15.938 1.00 77.75 107 TYR A O 1
ATOM 878 N N . GLY A 1 108 ? -10.432 2.108 16.539 1.00 79.94 108 GLY A N 1
ATOM 879 C CA . GLY A 1 108 ? -11.068 1.840 15.260 1.00 79.94 108 GLY A CA 1
ATOM 880 C C . GLY A 1 108 ? -12.455 1.238 15.410 1.00 79.94 108 GLY A C 1
ATOM 881 O O . GLY A 1 108 ? -12.782 0.612 16.420 1.00 79.94 108 GLY A O 1
ATOM 882 N N . CYS A 1 109 ? -13.276 1.415 14.380 1.00 82.62 109 CYS A N 1
ATOM 883 C CA . CYS A 1 109 ? -14.541 0.711 14.268 1.00 82.62 109 CYS A CA 1
ATOM 884 C C . CYS A 1 109 ? -14.797 0.143 12.874 1.00 82.62 109 CYS A C 1
ATOM 886 O O . CYS A 1 109 ? -14.509 0.790 11.867 1.00 82.62 109 CYS A O 1
ATOM 888 N N . ILE A 1 110 ? -15.359 -1.067 12.810 1.00 82.69 110 ILE A N 1
ATOM 889 C CA . ILE A 1 110 ? -15.668 -1.726 11.537 1.00 82.69 110 ILE A CA 1
ATOM 890 C C . ILE A 1 110 ? -16.887 -1.063 10.900 1.00 82.69 110 ILE A C 1
ATOM 892 O O . ILE A 1 110 ? -17.993 -1.046 11.445 1.00 82.69 110 ILE A O 1
ATOM 896 N N . VAL A 1 111 ? -16.699 -0.566 9.685 1.00 79.50 111 VAL A N 1
ATOM 897 C CA . VAL A 1 111 ? -17.746 0.006 8.848 1.00 79.50 111 VAL A CA 1
ATOM 898 C C . VAL A 1 111 ? -18.469 -1.136 8.139 1.00 79.50 111 VAL A C 1
ATOM 900 O O . VAL A 1 111 ? -18.102 -1.566 7.045 1.00 79.50 111 VAL A O 1
ATOM 903 N N . LYS A 1 112 ? -19.525 -1.665 8.762 1.00 67.19 112 LYS A N 1
ATOM 904 C CA . LYS A 1 112 ? -20.391 -2.653 8.105 1.00 67.19 112 LYS A CA 1
ATOM 905 C C . LYS A 1 112 ? -21.159 -1.980 6.969 1.00 67.19 112 LYS A C 1
ATOM 907 O O . LYS A 1 112 ? -21.765 -0.936 7.157 1.00 67.19 112 LYS A O 1
ATOM 912 N N . LYS A 1 113 ? -21.225 -2.632 5.803 1.00 50.66 113 LYS A N 1
ATOM 913 C CA . LYS A 1 113 ? -21.917 -2.175 4.573 1.00 50.66 113 LYS A CA 1
ATOM 914 C C . LYS A 1 113 ? -23.443 -1.966 4.707 1.00 50.66 113 LYS A C 1
ATOM 916 O O . LYS A 1 113 ? -24.123 -1.742 3.707 1.00 50.66 113 LYS A O 1
ATOM 921 N N . LYS A 1 114 ? -24.007 -2.067 5.914 1.00 42.06 114 LYS A N 1
ATOM 922 C CA . LYS A 1 114 ? -25.369 -1.615 6.213 1.00 42.06 114 LYS A CA 1
ATOM 923 C C . LYS A 1 114 ? -25.308 -0.100 6.373 1.00 42.06 114 LYS A C 1
ATOM 925 O O . LYS A 1 114 ? -24.450 0.381 7.098 1.00 42.06 114 LYS A O 1
ATOM 930 N N . VAL A 1 115 ? -26.215 0.631 5.726 1.00 35.94 115 VAL A N 1
ATOM 931 C CA . VAL A 1 115 ? -26.434 2.069 5.954 1.00 35.94 115 VAL A CA 1
ATOM 932 C C . VAL A 1 115 ? -26.879 2.258 7.411 1.00 35.94 115 VAL A C 1
ATOM 934 O O . VAL A 1 115 ? -28.064 2.330 7.708 1.00 35.94 115 VAL A O 1
ATOM 937 N N . MET A 1 116 ? -25.926 2.219 8.333 1.00 37.97 116 MET A N 1
ATOM 938 C CA . MET A 1 116 ? -26.072 2.648 9.710 1.00 37.97 116 MET A CA 1
ATOM 939 C C . MET A 1 116 ? -25.499 4.052 9.724 1.00 37.97 116 MET A C 1
ATOM 941 O O . MET A 1 116 ? -24.350 4.266 9.330 1.00 37.97 116 MET A O 1
ATOM 945 N N . LEU A 1 117 ? -26.325 5.015 10.112 1.00 34.66 117 LEU A N 1
ATOM 946 C CA . LEU A 1 117 ? -25.871 6.370 10.354 1.00 34.66 117 LEU A CA 1
ATOM 947 C C . LEU A 1 117 ? -24.716 6.289 11.364 1.00 34.66 117 LEU A C 1
ATOM 949 O O . LEU A 1 117 ? -24.848 5.688 12.430 1.00 34.66 117 LEU A O 1
ATOM 953 N N . LEU A 1 118 ? -23.565 6.848 10.994 1.00 41.94 118 LEU A N 1
ATOM 954 C CA . LEU A 1 118 ? -22.298 6.744 11.728 1.00 41.94 118 LEU A CA 1
ATOM 955 C C . LEU A 1 118 ? -22.380 7.317 13.160 1.00 41.94 118 LEU A C 1
ATOM 957 O O . LEU A 1 118 ? -21.497 7.069 13.975 1.00 41.94 118 LEU A O 1
ATOM 961 N N . GLU A 1 119 ? -23.455 8.046 13.466 1.00 45.09 119 GLU A N 1
ATOM 962 C CA . GLU A 1 119 ? -23.774 8.607 14.781 1.00 45.09 119 GLU A CA 1
ATOM 963 C C . GLU A 1 119 ? -24.258 7.562 15.806 1.00 45.09 119 GLU A C 1
ATOM 965 O O . GLU A 1 119 ? -24.285 7.858 16.998 1.00 45.09 119 GLU A O 1
ATOM 970 N N . GLU A 1 120 ? -24.594 6.333 15.392 1.00 46.06 120 GLU A N 1
ATOM 971 C CA . GLU A 1 120 ? -25.170 5.319 16.292 1.00 46.06 120 GLU A CA 1
ATOM 972 C C . GLU A 1 120 ? -24.194 4.219 16.745 1.00 46.06 120 GLU A C 1
ATOM 974 O O . GLU A 1 120 ? -24.594 3.307 17.480 1.00 46.06 120 GLU A O 1
ATOM 979 N N . LEU A 1 121 ? -22.914 4.267 16.351 1.00 51.47 121 LEU A N 1
ATOM 980 C CA . LEU A 1 121 ? -21.957 3.239 16.765 1.00 51.47 121 LEU A CA 1
ATOM 981 C C . LEU A 1 121 ? -21.545 3.441 18.233 1.00 51.47 121 LEU A C 1
ATOM 983 O O . LEU A 1 121 ? -20.725 4.294 18.573 1.00 51.47 121 LEU A O 1
ATOM 987 N N . LYS A 1 122 ? -22.157 2.659 19.125 1.00 57.22 122 LYS A N 1
ATOM 988 C CA . LYS A 1 122 ? -21.881 2.679 20.568 1.00 57.22 122 LYS A CA 1
ATOM 989 C C . LYS A 1 122 ? -20.565 1.957 20.876 1.00 57.22 122 LYS A C 1
ATOM 991 O O . LYS A 1 122 ? -20.289 0.902 20.305 1.00 57.22 122 LYS A O 1
ATOM 996 N N . ARG A 1 123 ? -19.797 2.501 21.829 1.00 56.44 123 ARG A N 1
ATOM 997 C CA . ARG A 1 123 ? -18.491 1.968 22.278 1.00 56.44 123 ARG A CA 1
ATOM 998 C C . ARG A 1 123 ? -18.568 0.547 22.851 1.00 56.44 123 ARG A C 1
ATOM 1000 O O . ARG A 1 123 ? -17.563 -0.143 22.867 1.00 56.44 123 ARG A O 1
ATOM 1007 N N . ASP A 1 124 ? -19.755 0.104 23.259 1.00 60.25 124 ASP A N 1
ATOM 1008 C CA . ASP A 1 124 ? -19.984 -1.214 23.868 1.00 60.25 124 ASP A CA 1
ATOM 1009 C C . ASP A 1 124 ? -20.364 -2.297 22.842 1.00 60.25 124 ASP A C 1
ATOM 1011 O O . ASP A 1 124 ? -20.989 -3.304 23.184 1.00 60.25 124 ASP A O 1
ATOM 1015 N N . THR A 1 125 ? -20.066 -2.074 21.559 1.00 63.34 125 THR A N 1
ATOM 1016 C CA . THR A 1 125 ? -20.368 -3.035 20.493 1.00 63.34 125 THR A CA 1
ATOM 1017 C C . THR A 1 125 ? -19.123 -3.832 20.104 1.00 63.34 125 THR A C 1
ATOM 1019 O O . THR A 1 125 ? -18.024 -3.288 20.150 1.00 63.34 125 THR A O 1
ATOM 1022 N N . PRO A 1 126 ? -19.269 -5.094 19.649 1.00 64.75 126 PRO A N 1
ATOM 1023 C CA . PRO A 1 126 ? -18.136 -5.911 19.193 1.00 64.75 126 PRO A CA 1
ATOM 1024 C C . PRO A 1 126 ? -17.368 -5.311 18.006 1.00 64.75 126 PRO A C 1
ATOM 1026 O O . PRO A 1 126 ? -16.299 -5.790 17.654 1.00 64.75 126 PRO A O 1
ATOM 1029 N N . ASP A 1 127 ? -17.946 -4.294 17.366 1.00 66.69 127 ASP A N 1
ATOM 1030 C CA . ASP A 1 127 ? -17.410 -3.631 16.184 1.00 66.69 127 ASP A CA 1
ATOM 1031 C C . ASP A 1 127 ? -16.505 -2.433 16.537 1.00 66.69 127 ASP A C 1
ATOM 1033 O O . ASP A 1 127 ? -16.044 -1.745 15.625 1.00 66.69 127 ASP A O 1
ATOM 1037 N N . PHE A 1 128 ? -16.274 -2.162 17.829 1.00 68.19 128 PHE A N 1
ATOM 1038 C CA . PHE A 1 128 ? -15.471 -1.051 18.345 1.00 68.19 128 PHE A CA 1
ATOM 1039 C C . PHE A 1 128 ? -14.354 -1.566 19.266 1.00 68.19 128 PHE A C 1
ATOM 1041 O O . PHE A 1 128 ? -14.620 -2.349 20.174 1.00 68.19 128 PHE A O 1
ATOM 1048 N N . GLY A 1 129 ? -13.114 -1.110 19.064 1.00 66.38 129 GLY A N 1
ATOM 1049 C CA . GLY A 1 129 ? -11.972 -1.544 19.875 1.00 66.38 129 GLY A CA 1
ATOM 1050 C C . GLY A 1 129 ? -10.672 -0.797 19.567 1.00 66.38 129 GLY A C 1
ATOM 1051 O O . GLY A 1 129 ? -10.589 -0.019 18.612 1.00 66.38 129 GLY A O 1
ATOM 1052 N N . GLY A 1 130 ? -9.663 -1.006 20.411 1.00 66.44 130 GLY A N 1
ATOM 1053 C CA . GLY A 1 130 ? -8.303 -0.504 20.219 1.00 66.44 130 GLY A CA 1
ATOM 1054 C C . GLY A 1 130 ? -7.545 -1.262 19.125 1.00 66.44 130 GLY A C 1
ATOM 1055 O O . GLY A 1 130 ? -7.852 -2.411 18.810 1.00 66.44 130 GLY A O 1
ATOM 1056 N N . LEU A 1 131 ? -6.554 -0.595 18.540 1.00 54.28 131 LEU A N 1
ATOM 1057 C CA . LEU A 1 131 ? -5.631 -1.088 17.521 1.00 54.28 131 LEU A CA 1
ATOM 1058 C C . LEU A 1 131 ? -4.204 -0.695 17.924 1.00 54.28 131 LEU A C 1
ATOM 1060 O O . LEU A 1 131 ? -3.959 0.466 18.266 1.00 54.28 131 LEU A O 1
ATOM 1064 N N . GLU A 1 132 ? -3.251 -1.620 17.824 1.00 54.38 132 GLU A N 1
ATOM 1065 C CA . GLU A 1 132 ? -1.829 -1.305 17.978 1.00 54.38 132 GLU A CA 1
ATOM 1066 C C . GLU A 1 132 ? -1.258 -0.789 16.646 1.00 54.38 132 GLU A C 1
ATOM 1068 O O . GLU A 1 132 ? -1.430 -1.386 15.581 1.00 54.38 132 GLU A O 1
ATOM 1073 N N . CYS A 1 133 ? -0.516 0.320 16.670 1.00 49.56 133 CYS A N 1
ATOM 1074 C CA . CYS A 1 133 ? 0.129 0.869 15.475 1.00 49.56 133 CYS A CA 1
ATOM 1075 C C . CYS A 1 133 ? 1.212 -0.057 14.900 1.00 49.56 133 CYS A C 1
ATOM 1077 O O . CYS A 1 133 ? 1.609 0.109 13.748 1.00 49.56 133 CYS A O 1
ATOM 1079 N N . ALA A 1 134 ? 1.679 -1.062 15.646 1.00 41.88 134 ALA A N 1
ATOM 1080 C CA . ALA A 1 134 ? 2.592 -2.078 15.123 1.00 41.88 134 ALA A CA 1
ATOM 1081 C C . ALA A 1 134 ? 1.980 -2.880 13.950 1.00 41.88 134 ALA A C 1
ATOM 1083 O O . ALA A 1 134 ? 2.717 -3.303 13.051 1.00 41.88 134 ALA A O 1
ATOM 1084 N N . ASP A 1 135 ? 0.650 -3.000 13.884 1.00 47.56 135 ASP A N 1
ATOM 1085 C CA . ASP A 1 135 ? -0.078 -3.667 12.791 1.00 47.56 135 ASP A CA 1
ATOM 1086 C C . ASP A 1 135 ? -0.065 -2.867 11.474 1.00 47.56 135 ASP A C 1
ATOM 1088 O O . ASP A 1 135 ? -0.252 -3.413 10.379 1.00 47.56 135 ASP A O 1
ATOM 1092 N N . TRP A 1 136 ? 0.240 -1.570 11.558 1.00 50.22 136 TRP A N 1
ATOM 1093 C CA . TRP A 1 136 ? 0.362 -0.663 10.417 1.00 50.22 136 TRP A CA 1
ATOM 1094 C C . TRP A 1 136 ? 1.681 -0.849 9.673 1.00 50.22 136 TRP A C 1
ATOM 1096 O O . TRP A 1 136 ? 1.731 -0.729 8.450 1.00 50.22 136 TRP A O 1
ATOM 1106 N N . LEU A 1 137 ? 2.748 -1.181 10.407 1.00 38.94 137 LEU A N 1
ATOM 1107 C CA . LEU A 1 137 ? 4.083 -1.416 9.853 1.00 38.94 137 LEU A CA 1
ATOM 1108 C C . LEU A 1 137 ? 4.289 -2.867 9.387 1.00 38.94 137 LEU A C 1
ATOM 1110 O O . LEU A 1 137 ? 5.135 -3.108 8.528 1.00 38.94 137 LEU A O 1
ATOM 1114 N N . HIS A 1 138 ? 3.480 -3.822 9.863 1.00 46.69 138 HIS A N 1
ATOM 1115 C CA . HIS A 1 138 ? 3.548 -5.236 9.457 1.00 46.69 138 HIS A CA 1
ATOM 1116 C C . HIS A 1 138 ? 2.592 -5.627 8.315 1.00 46.69 138 HIS A C 1
ATOM 1118 O O . HIS A 1 138 ? 2.435 -6.813 8.008 1.00 46.69 138 HIS A O 1
ATOM 1124 N N . GLY A 1 139 ? 1.975 -4.646 7.646 1.00 53.06 139 GLY A N 1
ATOM 1125 C CA . GLY A 1 139 ? 1.159 -4.888 6.457 1.00 53.06 139 GLY A CA 1
ATOM 1126 C C . GLY A 1 139 ? -0.124 -5.663 6.754 1.00 53.06 139 GLY A C 1
ATOM 1127 O O . GLY A 1 139 ? -0.455 -6.583 6.004 1.00 53.06 139 GLY A O 1
ATOM 1128 N N . MET A 1 140 ? -0.812 -5.327 7.853 1.00 49.62 140 MET A N 1
ATOM 1129 C CA . MET A 1 140 ? -2.136 -5.863 8.199 1.00 49.62 140 MET A CA 1
ATOM 1130 C C . MET A 1 140 ? -3.290 -4.906 7.881 1.00 49.62 140 MET A C 1
ATOM 1132 O O . MET A 1 140 ? -4.413 -5.372 7.692 1.00 49.62 140 MET A O 1
ATOM 1136 N N . LEU A 1 141 ? -3.020 -3.608 7.720 1.00 53.47 141 LEU A N 1
ATOM 1137 C CA . LEU A 1 141 ? -4.011 -2.581 7.395 1.00 53.47 141 LEU A CA 1
ATOM 1138 C C . LEU A 1 141 ? -3.530 -1.723 6.212 1.00 53.47 141 LEU A C 1
ATOM 1140 O O . LEU A 1 141 ? -2.356 -1.364 6.128 1.00 53.47 141 LEU A O 1
ATOM 1144 N N . PHE A 1 142 ? -4.435 -1.399 5.290 1.00 54.88 142 PHE A N 1
ATOM 1145 C CA . PHE A 1 142 ? -4.193 -0.531 4.140 1.00 54.88 142 PHE A CA 1
ATOM 1146 C C . PHE A 1 142 ? -5.083 0.706 4.230 1.00 54.88 142 PHE A C 1
ATOM 1148 O O . PHE A 1 142 ? -6.296 0.593 4.117 1.00 54.88 142 PHE A O 1
ATOM 1155 N N . THR A 1 143 ? -4.506 1.882 4.448 1.00 56.81 143 THR A N 1
ATOM 1156 C CA . THR A 1 143 ? -5.263 3.144 4.470 1.00 56.81 143 THR A CA 1
ATOM 1157 C C . THR A 1 143 ? -5.906 3.430 3.113 1.00 56.81 143 THR A C 1
ATOM 1159 O O . THR A 1 143 ? -5.212 3.342 2.099 1.00 56.81 143 THR A O 1
ATOM 1162 N N . LEU A 1 144 ? -7.209 3.738 3.121 1.00 52.31 144 LEU A N 1
ATOM 1163 C CA . LEU A 1 144 ? -7.995 4.136 1.944 1.00 52.31 144 LEU A CA 1
ATOM 1164 C C . LEU A 1 144 ? -7.707 5.572 1.529 1.00 52.31 144 LEU A C 1
ATOM 1166 O O . LEU A 1 144 ? -7.457 6.380 2.444 1.00 52.31 144 LEU A O 1
#

Organism: Astyanax mexicanus (NCBI:txid7994)

InterPro domains:
  IPR001452 SH3 domain [PF07653] (70-112)
  IPR036028 SH3-like domain superfamily [SSF50044] (66-110)
  IPR051567 Unconventional Myosin ATPase [PTHR22692] (1-122)

Nearest PDB structures (foldseek):
  5f3y-assembly1_A  TM=6.389E-01  e=5.458E-08  Mus musculus
  7csr-assembly1_A  TM=4.374E-01  e=9.789E-04  Mus musculus
  1x43-assembly1_A  TM=7.400E-01  e=5.544E-02  Mus musculus
  1wxu-assembly1_A  TM=6.749E-01  e=6.624E-02  Mus musculus
  2dyb-assembly1_A  TM=3.890E-01  e=1.116E-02  Homo sapiens

Solvent-accessible surface area (backbone atoms only — not comparable to full-atom values): 8784 Å² total; per-residue (Å²): 136,84,82,78,78,77,72,76,75,94,66,88,76,88,86,75,90,82,57,78,89,40,52,75,47,76,49,66,91,45,88,29,33,34,38,37,40,34,82,88,49,74,50,78,47,81,35,92,55,29,67,61,54,50,53,53,49,53,48,53,53,51,62,59,37,75,84,42,51,36,28,30,25,70,39,70,44,84,67,90,54,81,63,44,51,54,48,44,55,69,42,38,30,39,53,46,94,64,91,90,59,60,93,58,52,45,35,36,31,60,60,62,94,60,97,63,67,82,88,69,76,56,79,91,36,85,54,32,19,35,42,60,43,68,43,58,78,69,66,35,47,44,71,81

Mean predicted aligned error: 12.83 Å

Secondary structure (DSSP, 8-state):
------PPPS-PPPS----GGGEEEEEEEETTEEEEEESS-EEEEE-TTHHHHHHHHHHHHHHHHTT--EEEESS-B--S-TTB--B-TT-EEEEE--TTPPTTEEEEEE--SS---GGG--TTSTTEEEEETHHHHTTSEEE-

Radius of gyration: 21.17 Å; Cα contacts (8 Å, |Δi|>4): 209; chains: 1; bounding box: 45×26×81 Å

Foldseek 3Di:
DDDPPPDDDPDDDDPDDDDLQQFLAWDDPDQFWIWTDGLPDIDIDGGNCRVVVRVVSVVVLVVVQPPFQKKFFQAFDDDPDQQAQGDHGGWIKGWDDDPPDDDFKTKIFTDDPPPDPPVPDDCNDSRIHMDGNVCVVVSRIGTD

pLDDT: mean 74.45, std 17.11, range [34.66, 97.25]